Protein AF-A0A1X2Z933-F1 (afdb_monomer)

Foldseek 3Di:
DAADDDDDDPVCCVQCVVLCNNVCNNVHDHPVVVLVVLLVVLLVDAEAAEAAVSVVVLVVCCVSPVSSCVNYDPDHHHLNVVLVCCVPPPVVLNVPQDDADRSPDPVSRRVSRVSSVVSSVVVVVVVVVVVVVD

Nearest PDB structures (foldseek):
  6n6i-assembly2_B  TM=9.490E-01  e=4.439E-07  Homo sapiens
  6n6k-assembly1_A  TM=9.506E-01  e=1.051E-06  Homo sapiens
  6rcn-assembly1_A  TM=9.420E-01  e=1.113E-06  Homo sapiens
  9f7m-assembly2_B  TM=9.336E-01  e=1.484E-06  Blastococcus aggregatus
  7wik-assembly2_D  TM=8.664E-01  e=2.791E-06  Mycolicibacterium smegmatis MC2 155

Organism: Bifidobacterium adolescentis (NCBI:txid1680)

pLDDT: mean 91.91, std 7.05, range [47.41, 97.5]

Radius of gyration: 18.06 Å; Cα contacts (8 Å, |Δi|>4): 137; chains: 1; bounding box: 50×22×48 Å

Solvent-accessible surface area (backbone atoms only — not comparable to full-atom values): 7628 Å² total; per-residue (Å²): 100,56,44,51,85,77,86,72,55,72,68,57,42,67,57,29,49,84,64,44,50,58,61,48,15,64,74,27,40,54,58,73,58,50,49,50,54,50,21,63,58,40,54,76,40,91,42,66,52,66,30,60,60,32,69,56,57,52,50,52,41,49,74,74,46,47,68,40,53,68,41,36,49,94,56,67,50,45,42,44,59,51,50,52,48,27,54,74,76,37,48,68,68,42,71,69,49,77,84,71,80,82,65,83,43,70,71,55,57,50,50,38,32,50,53,47,44,50,52,54,48,51,55,54,53,51,53,57,53,58,68,69,79,112

InterPro domains:
  IPR012337 Ribonuclease H-like superfamily [SSF53098] (9-126)
  IPR036397 Ribonuclease H superfamily [G3DSA:3.30.420.10] (3-133)

Secondary structure (DSSP, 8-state):
-B-------HHHHHHHTTTTHHHHHHT-B-HHHHHHHHHHHHTTS---EEETTHHHHHHHHHHH-GGGTTTS-S-EEEHHHHHHHHHHH-HHHHHTSPPPP-S--HHHHHHHHHHHHHHHHHHHHHHHHHTT--

Sequence (134 aa):
MLRWDGTPDDFIKGMHGPNGLLDACRHGLEPKEAYRLAGEYAHRREALVAGSTVRFDRGMLDAHDPRILAGLGHRSLDVSALDEAARLWNPACRDARPERTTDHRCLHCLDDSIRLARHYRTLMEDACTASRND

Structure (mmCIF, N/CA/C/O backbone):
data_AF-A0A1X2Z933-F1
#
_entry.id   AF-A0A1X2Z933-F1
#
loop_
_atom_site.group_PDB
_atom_site.id
_atom_site.type_symbol
_ato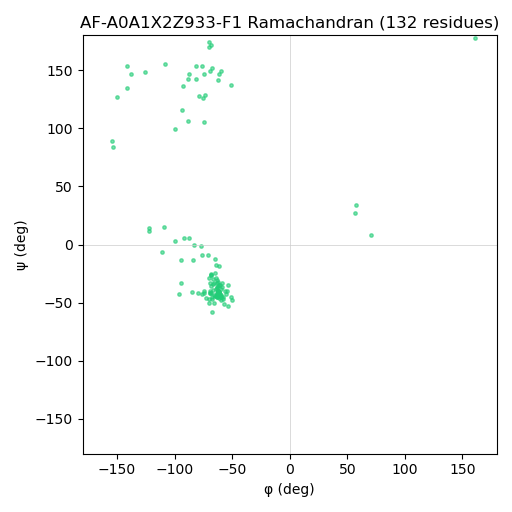m_site.label_atom_id
_atom_site.label_alt_id
_atom_site.label_comp_id
_atom_site.label_asym_id
_atom_site.label_entity_id
_atom_site.label_seq_id
_atom_site.pdbx_PDB_ins_code
_atom_site.Cartn_x
_atom_site.Cartn_y
_atom_site.Cartn_z
_atom_site.occupancy
_atom_site.B_iso_or_equiv
_atom_site.auth_seq_id
_atom_site.auth_comp_id
_atom_site.auth_asym_id
_atom_site.auth_atom_id
_atom_site.pdbx_PDB_model_num
ATOM 1 N N . MET A 1 1 ? 4.612 -9.382 -14.214 1.00 89.44 1 MET A N 1
ATOM 2 C CA . MET A 1 1 ? 5.813 -8.616 -13.821 1.00 89.44 1 MET A CA 1
ATOM 3 C C . MET A 1 1 ? 6.092 -7.589 -14.904 1.00 89.44 1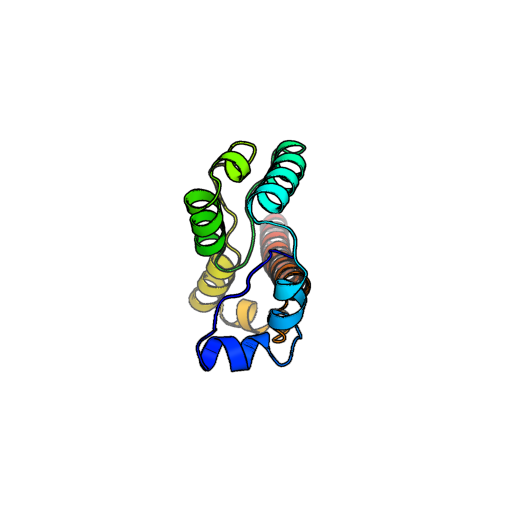 MET A C 1
ATOM 5 O O . MET A 1 1 ? 5.859 -7.927 -16.059 1.00 89.44 1 MET A O 1
ATOM 9 N N . LEU A 1 2 ? 6.531 -6.378 -14.557 1.00 93.06 2 LEU A N 1
ATOM 10 C CA . LEU A 1 2 ? 6.955 -5.365 -15.533 1.00 93.06 2 LEU A CA 1
ATOM 11 C C . LEU A 1 2 ? 8.391 -5.638 -15.981 1.00 93.06 2 LEU A C 1
ATOM 13 O O . LEU A 1 2 ? 9.208 -6.050 -15.159 1.00 93.06 2 LEU A O 1
ATOM 17 N N . ARG A 1 3 ? 8.694 -5.420 -17.263 1.00 95.50 3 ARG A N 1
ATOM 18 C CA . ARG A 1 3 ? 10.057 -5.547 -17.765 1.00 95.50 3 ARG A CA 1
ATOM 19 C C . ARG A 1 3 ? 10.891 -4.364 -17.303 1.00 95.50 3 ARG A C 1
ATOM 21 O O . ARG A 1 3 ? 10.492 -3.220 -17.507 1.00 95.50 3 ARG A O 1
ATOM 28 N N . TRP A 1 4 ? 12.046 -4.652 -16.719 1.00 94.44 4 TRP A N 1
ATOM 29 C CA . TRP A 1 4 ? 13.019 -3.645 -16.322 1.00 94.44 4 TRP A CA 1
ATOM 30 C C . TRP A 1 4 ? 14.430 -4.232 -16.382 1.00 94.44 4 TRP A C 1
ATOM 32 O O . TRP A 1 4 ? 14.688 -5.298 -15.822 1.00 94.44 4 TRP A O 1
ATOM 42 N N . ASP A 1 5 ? 15.319 -3.541 -17.088 1.00 91.19 5 ASP A N 1
ATOM 43 C CA . ASP A 1 5 ? 16.697 -3.938 -17.401 1.00 91.19 5 ASP A CA 1
ATOM 44 C C . ASP A 1 5 ? 17.739 -2.915 -16.911 1.00 91.19 5 ASP A C 1
ATOM 46 O O . ASP A 1 5 ? 18.916 -2.997 -17.261 1.00 91.19 5 ASP A O 1
ATOM 50 N N . GLY A 1 6 ? 17.313 -1.963 -16.078 1.00 92.31 6 GLY A N 1
ATOM 51 C CA . GLY A 1 6 ? 18.192 -0.969 -15.476 1.00 92.31 6 GLY A CA 1
ATOM 52 C C . GLY A 1 6 ? 19.142 -1.546 -14.421 1.00 92.31 6 GLY A C 1
ATOM 53 O O . GLY A 1 6 ? 19.011 -2.681 -13.957 1.00 92.31 6 GLY A O 1
ATOM 54 N N . THR A 1 7 ? 20.097 -0.718 -14.000 1.00 95.12 7 THR A N 1
ATOM 55 C CA . THR A 1 7 ? 21.022 -1.041 -12.906 1.00 95.12 7 THR A CA 1
ATOM 56 C C . THR A 1 7 ? 20.467 -0.486 -11.591 1.00 95.12 7 THR A C 1
ATOM 58 O O . THR A 1 7 ? 20.347 0.735 -11.474 1.00 95.12 7 THR A O 1
ATOM 61 N N . PRO A 1 8 ? 20.114 -1.332 -10.604 1.00 94.50 8 PRO A N 1
ATOM 62 C CA . PRO A 1 8 ? 19.625 -0.858 -9.312 1.00 94.50 8 PRO A CA 1
ATOM 63 C C . PRO A 1 8 ? 20.787 -0.350 -8.459 1.00 94.50 8 PRO A C 1
ATOM 65 O O . PRO A 1 8 ? 21.913 -0.834 -8.592 1.00 94.50 8 PRO A O 1
ATOM 68 N N . ASP A 1 9 ? 20.501 0.574 -7.546 1.00 97.19 9 ASP A N 1
ATOM 69 C CA . ASP A 1 9 ? 21.425 0.887 -6.457 1.00 97.19 9 ASP A CA 1
ATOM 70 C C . ASP A 1 9 ? 21.537 -0.280 -5.455 1.00 97.19 9 ASP A C 1
ATOM 72 O O . ASP A 1 9 ? 20.795 -1.270 -5.514 1.00 97.19 9 ASP A O 1
ATOM 76 N N . ASP A 1 10 ? 22.482 -0.171 -4.521 1.00 97.38 10 ASP A N 1
ATOM 77 C CA . ASP A 1 10 ? 22.760 -1.228 -3.546 1.00 97.38 10 ASP A CA 1
ATOM 78 C C . ASP A 1 10 ? 21.578 -1.507 -2.608 1.00 97.38 10 ASP A C 1
ATOM 80 O O . ASP A 1 10 ? 21.378 -2.652 -2.191 1.00 97.38 10 ASP A O 1
ATOM 84 N N . PHE A 1 11 ? 20.759 -0.496 -2.312 1.00 95.69 11 PHE A N 1
ATOM 85 C CA . PHE A 1 11 ? 19.594 -0.643 -1.444 1.00 95.69 11 PHE A CA 1
ATOM 86 C C . PHE A 1 11 ? 18.502 -1.477 -2.128 1.00 95.69 11 PHE A C 1
ATOM 88 O O . PHE A 1 11 ? 18.045 -2.485 -1.581 1.00 95.69 11 PHE A O 1
ATOM 95 N N . ILE A 1 12 ? 18.139 -1.122 -3.363 1.00 94.81 12 ILE A N 1
ATOM 96 C CA . ILE A 1 12 ? 17.179 -1.863 -4.190 1.00 94.81 12 ILE A CA 1
ATOM 97 C C . ILE A 1 12 ? 17.701 -3.277 -4.463 1.00 94.81 12 ILE A C 1
ATOM 99 O O . ILE A 1 12 ? 16.944 -4.248 -4.383 1.00 94.81 12 ILE A O 1
ATOM 103 N N . LYS A 1 13 ? 19.001 -3.423 -4.739 1.00 95.44 13 LYS A N 1
ATOM 104 C CA . LYS A 1 13 ? 19.635 -4.726 -4.966 1.00 95.44 13 LYS A CA 1
ATOM 105 C C . LYS A 1 13 ? 19.565 -5.629 -3.737 1.00 95.44 13 LYS A C 1
ATOM 107 O O . LYS A 1 13 ? 19.232 -6.806 -3.880 1.00 95.44 13 LYS A O 1
ATOM 112 N N . GLY A 1 14 ? 19.834 -5.092 -2.547 1.00 95.19 14 GLY A N 1
ATOM 113 C CA . GLY A 1 14 ? 19.719 -5.827 -1.287 1.00 95.19 14 GLY A CA 1
ATOM 114 C C . GLY A 1 14 ? 18.287 -6.280 -0.990 1.00 95.19 14 GLY A C 1
ATOM 115 O O . GLY A 1 14 ? 18.085 -7.391 -0.508 1.00 95.19 14 GLY A O 1
ATOM 116 N N . MET A 1 15 ? 17.291 -5.463 -1.338 1.00 93.62 15 MET A N 1
ATOM 117 C CA . MET A 1 15 ? 15.877 -5.759 -1.087 1.00 93.62 15 MET A CA 1
ATOM 118 C C . MET A 1 15 ? 15.265 -6.734 -2.102 1.00 93.62 15 MET A C 1
ATOM 120 O O . MET A 1 15 ? 14.486 -7.619 -1.744 1.00 93.62 15 MET A O 1
ATOM 124 N N . HIS A 1 16 ? 15.591 -6.571 -3.385 1.00 95.00 16 HIS A N 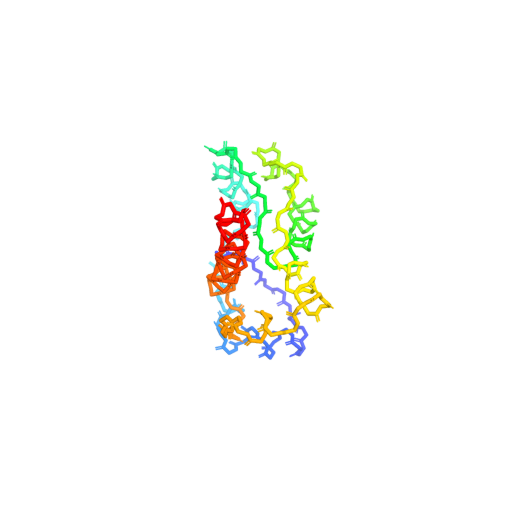1
ATOM 125 C CA . HIS A 1 16 ? 14.905 -7.250 -4.491 1.00 95.00 16 HIS A CA 1
ATOM 126 C C . HIS A 1 16 ? 15.747 -8.311 -5.209 1.00 95.00 16 HIS A C 1
ATOM 128 O O . HIS A 1 16 ? 15.243 -9.038 -6.069 1.00 95.00 16 HIS A O 1
ATOM 134 N N . GLY A 1 17 ? 17.029 -8.431 -4.860 1.00 93.88 17 GLY A N 1
ATOM 135 C CA . GLY A 1 17 ? 17.869 -9.553 -5.268 1.00 93.88 17 GLY A CA 1
ATOM 136 C C . GLY A 1 17 ? 17.431 -10.868 -4.610 1.00 93.88 17 GLY A C 1
ATOM 137 O O . GLY A 1 17 ? 17.072 -11.798 -5.332 1.00 93.88 17 GLY A O 1
ATOM 138 N N . PRO A 1 18 ? 17.395 -10.958 -3.263 1.00 94.56 18 PRO A N 1
ATOM 139 C CA . PRO A 1 18 ? 17.117 -12.213 -2.553 1.00 94.56 18 PRO A CA 1
ATOM 140 C C . PRO A 1 18 ? 15.727 -12.806 -2.818 1.00 94.56 18 PRO A C 1
ATOM 142 O O . PRO A 1 18 ? 15.570 -14.021 -2.834 1.00 94.56 18 PRO A O 1
ATOM 145 N N . ASN A 1 19 ? 14.717 -11.963 -3.055 1.00 92.81 19 ASN A N 1
ATOM 146 C CA . ASN A 1 19 ? 13.343 -12.402 -3.333 1.00 92.81 19 ASN A CA 1
ATOM 147 C C . ASN A 1 19 ? 13.079 -12.684 -4.828 1.00 92.81 19 ASN A C 1
ATOM 149 O O . ASN A 1 19 ? 11.929 -12.930 -5.208 1.00 92.81 19 ASN A O 1
ATOM 153 N N . GLY A 1 20 ? 14.112 -12.618 -5.678 1.00 93.69 20 GLY A N 1
ATOM 154 C CA . GLY A 1 20 ? 14.040 -12.906 -7.112 1.00 93.69 20 GLY A CA 1
ATOM 155 C C . GLY A 1 20 ? 13.277 -11.873 -7.946 1.00 93.69 20 GLY A C 1
ATOM 156 O O . GLY A 1 20 ? 13.035 -12.116 -9.128 1.00 93.69 20 GLY A O 1
ATOM 157 N N . LEU A 1 21 ? 12.882 -10.726 -7.376 1.00 94.81 21 LEU A N 1
ATOM 158 C CA . LEU A 1 21 ? 12.112 -9.721 -8.111 1.00 94.81 21 LEU A CA 1
ATOM 159 C C . LEU A 1 21 ? 12.917 -9.138 -9.278 1.00 94.81 21 LEU A C 1
ATOM 161 O O . LEU A 1 21 ? 12.390 -9.042 -10.384 1.00 94.81 21 LEU A O 1
ATOM 165 N N . LEU A 1 22 ? 14.194 -8.803 -9.059 1.00 94.88 22 LEU A N 1
ATOM 166 C CA . LEU A 1 22 ? 15.052 -8.249 -10.116 1.00 94.88 22 LEU A CA 1
ATOM 167 C C . LEU A 1 22 ? 15.233 -9.215 -11.292 1.00 94.88 22 LEU A C 1
ATOM 169 O O . LEU A 1 22 ? 15.308 -8.782 -12.439 1.00 94.88 22 LEU A O 1
ATOM 173 N N . ASP A 1 23 ? 15.284 -10.518 -11.016 1.00 94.31 23 ASP A N 1
ATOM 174 C CA . ASP A 1 23 ? 15.358 -11.543 -12.057 1.00 94.31 23 ASP A CA 1
ATOM 175 C C . ASP A 1 23 ? 14.043 -11.658 -12.832 1.00 94.31 23 ASP A C 1
ATOM 177 O O . ASP A 1 23 ? 14.033 -11.580 -14.061 1.00 94.31 23 ASP A O 1
ATOM 181 N N . ALA A 1 24 ? 12.914 -11.703 -12.121 1.00 94.44 24 ALA A N 1
ATOM 182 C CA . ALA A 1 24 ? 11.593 -11.730 -12.736 1.00 94.44 24 ALA A CA 1
ATOM 183 C C . ALA A 1 24 ? 11.327 -10.503 -13.629 1.00 94.44 24 ALA A C 1
ATOM 185 O O . ALA A 1 24 ? 10.637 -10.618 -14.644 1.00 94.44 24 ALA A O 1
ATOM 186 N N . CYS A 1 25 ? 11.868 -9.332 -13.277 1.00 95.62 25 CYS A N 1
ATOM 187 C CA . CYS A 1 25 ? 11.760 -8.120 -14.087 1.00 95.62 25 CYS A CA 1
ATOM 188 C C . CYS A 1 25 ? 12.519 -8.215 -15.419 1.00 95.62 25 CYS A C 1
ATOM 190 O O . CYS A 1 25 ? 12.063 -7.637 -16.400 1.00 95.62 25 CYS A O 1
ATOM 192 N N . ARG A 1 26 ? 13.613 -8.980 -15.530 1.00 94.19 26 ARG A N 1
ATOM 193 C CA . ARG A 1 26 ? 14.320 -9.143 -16.819 1.00 94.19 26 ARG A CA 1
ATOM 194 C C . ARG A 1 26 ? 13.467 -9.841 -17.878 1.00 94.19 26 ARG A C 1
ATOM 196 O O . ARG A 1 26 ? 13.611 -9.578 -19.069 1.00 94.19 26 ARG A O 1
ATOM 203 N N . HIS A 1 27 ? 12.547 -10.690 -17.431 1.00 94.06 27 HIS A N 1
ATOM 204 C CA . HIS A 1 27 ? 11.647 -11.478 -18.275 1.00 94.06 27 HIS A CA 1
ATOM 205 C C . HIS A 1 27 ? 10.188 -10.999 -18.195 1.00 94.06 27 HIS A C 1
ATOM 207 O O . HIS A 1 27 ? 9.267 -11.716 -18.586 1.00 94.06 27 HIS A O 1
ATOM 213 N N . GLY A 1 28 ? 9.965 -9.798 -17.652 1.00 94.81 28 GLY A N 1
ATOM 214 C CA . GLY A 1 28 ? 8.639 -9.214 -17.501 1.00 94.81 28 GLY A CA 1
ATOM 215 C C . GLY A 1 28 ? 7.988 -8.800 -18.824 1.00 94.81 28 GLY A C 1
ATOM 216 O O . GLY A 1 28 ? 8.595 -8.820 -19.894 1.00 94.81 28 GLY A O 1
ATOM 217 N N . LEU A 1 29 ? 6.728 -8.379 -18.728 1.00 96.75 29 LEU A N 1
ATOM 218 C CA . LEU A 1 29 ? 5.985 -7.776 -19.830 1.00 96.75 29 LEU A CA 1
ATOM 219 C C . LEU A 1 29 ? 6.456 -6.347 -20.077 1.00 96.75 29 LEU A C 1
ATOM 221 O O . LEU A 1 29 ? 6.733 -5.611 -19.132 1.00 96.75 29 LEU A O 1
ATOM 225 N N . GLU A 1 30 ? 6.439 -5.922 -21.336 1.00 96.25 30 GLU A N 1
ATOM 226 C CA . GLU A 1 30 ? 6.630 -4.514 -21.689 1.00 96.25 30 GLU A CA 1
ATOM 227 C C . GLU A 1 30 ? 5.684 -3.611 -20.885 1.00 96.25 30 GLU A C 1
ATOM 229 O O . GLU A 1 30 ? 4.493 -3.937 -20.791 1.00 96.25 30 GLU A O 1
ATOM 234 N N . PRO A 1 31 ? 6.148 -2.458 -20.365 1.00 92.81 31 PRO A N 1
ATOM 235 C CA . PRO A 1 31 ? 5.311 -1.568 -19.563 1.00 92.81 31 PRO A CA 1
ATOM 236 C C . PRO A 1 31 ? 3.980 -1.221 -20.231 1.00 92.81 31 PRO A C 1
ATOM 238 O O . PRO A 1 31 ? 2.925 -1.356 -19.619 1.00 92.81 31 PRO A O 1
ATOM 241 N N . LYS A 1 32 ? 4.010 -0.889 -21.527 1.00 93.25 32 LYS A N 1
ATOM 242 C CA . LYS A 1 32 ? 2.809 -0.574 -22.315 1.00 93.25 32 LYS A CA 1
ATOM 243 C C . LYS A 1 32 ? 1.763 -1.694 -22.277 1.00 93.25 32 LYS A C 1
ATOM 245 O O . LYS A 1 32 ? 0.573 -1.417 -22.162 1.00 93.25 32 LYS A O 1
ATOM 250 N N . GLU A 1 33 ? 2.199 -2.944 -22.394 1.00 95.44 33 GLU A N 1
ATOM 251 C CA . GLU A 1 33 ? 1.304 -4.101 -22.414 1.00 95.44 33 GLU A CA 1
ATOM 252 C C . GLU A 1 33 ? 0.782 -4.428 -21.013 1.00 95.44 33 GLU A C 1
ATOM 254 O O . GLU A 1 33 ? -0.411 -4.659 -20.822 1.00 95.44 33 GLU A O 1
ATOM 259 N N . ALA A 1 34 ? 1.654 -4.372 -20.008 1.00 94.50 34 ALA A N 1
ATOM 260 C CA . ALA A 1 34 ? 1.262 -4.566 -18.619 1.00 94.50 34 ALA A CA 1
ATOM 261 C C . ALA A 1 34 ? 0.230 -3.523 -18.153 1.00 94.50 34 ALA A C 1
ATOM 263 O O . ALA A 1 34 ? -0.753 -3.887 -17.508 1.00 94.50 34 ALA A O 1
ATOM 264 N N . TYR A 1 35 ? 0.413 -2.248 -18.507 1.00 93.25 35 TYR A N 1
ATOM 265 C CA . TYR A 1 35 ? -0.532 -1.179 -18.179 1.00 93.25 35 TYR A CA 1
ATOM 266 C C . TYR A 1 35 ? -1.870 -1.341 -18.898 1.00 93.25 35 TYR A C 1
ATOM 268 O O . TYR A 1 35 ? -2.917 -1.171 -18.273 1.00 93.25 35 TYR A O 1
ATOM 276 N N . ARG A 1 36 ? -1.859 -1.763 -20.170 1.00 93.38 36 ARG A N 1
ATOM 277 C CA . ARG A 1 36 ? -3.085 -2.104 -20.905 1.00 93.38 36 ARG A CA 1
ATOM 278 C C . ARG A 1 36 ? -3.882 -3.195 -20.183 1.00 93.38 36 ARG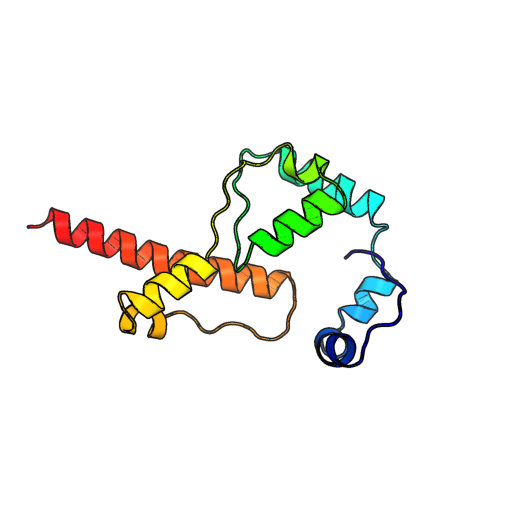 A C 1
ATOM 280 O O . ARG A 1 36 ? -5.066 -3.003 -19.917 1.00 93.38 36 ARG A O 1
ATOM 287 N N . LEU A 1 37 ? -3.231 -4.303 -19.820 1.00 93.69 37 LEU A N 1
ATOM 288 C CA . LEU A 1 37 ? -3.865 -5.413 -19.097 1.00 93.69 37 LEU A CA 1
ATOM 289 C C . LEU A 1 37 ? -4.388 -4.983 -17.718 1.00 93.69 37 LEU A C 1
ATOM 291 O O . LEU A 1 37 ? -5.485 -5.379 -17.320 1.00 93.69 37 LEU A O 1
ATOM 295 N N . ALA A 1 38 ? -3.629 -4.153 -16.996 1.00 91.56 38 ALA A N 1
ATOM 296 C CA . ALA A 1 38 ? -4.045 -3.612 -15.706 1.00 91.56 38 ALA A CA 1
ATOM 297 C C . ALA A 1 38 ? -5.298 -2.731 -15.834 1.00 91.56 38 ALA A C 1
ATOM 299 O O . ALA A 1 38 ? -6.243 -2.907 -15.066 1.00 91.56 38 ALA A O 1
ATOM 300 N N . GLY A 1 39 ? -5.341 -1.838 -16.828 1.00 92.00 39 GLY A N 1
ATOM 301 C CA . GLY A 1 39 ? -6.507 -0.999 -17.110 1.00 92.00 39 GLY A CA 1
ATOM 302 C C . GLY A 1 39 ? -7.738 -1.817 -17.510 1.00 92.00 39 GLY A C 1
ATOM 303 O O . GLY A 1 39 ? -8.820 -1.615 -16.966 1.00 92.00 39 GLY A O 1
ATOM 304 N N . GLU A 1 40 ? -7.578 -2.809 -18.391 1.00 92.12 40 GLU A N 1
ATOM 305 C CA . GLU A 1 40 ? -8.669 -3.715 -18.785 1.00 92.12 40 GLU A CA 1
ATOM 306 C C . GLU A 1 40 ? -9.245 -4.506 -17.611 1.00 92.12 40 GLU A C 1
ATOM 308 O O . GLU A 1 40 ? -10.445 -4.782 -17.580 1.00 92.12 40 GLU A O 1
ATOM 313 N N . TYR A 1 41 ? -8.404 -4.884 -16.648 1.00 90.56 41 TYR A N 1
ATOM 314 C CA . TYR A 1 41 ? -8.856 -5.530 -15.424 1.00 90.56 41 TYR A CA 1
ATOM 315 C C . TYR A 1 41 ? -9.569 -4.544 -14.490 1.00 90.56 41 TYR A C 1
ATOM 317 O O . TYR A 1 41 ? -10.651 -4.856 -13.987 1.00 90.56 41 TYR A O 1
ATOM 325 N N . ALA A 1 42 ? -8.991 -3.357 -14.285 1.00 89.31 42 ALA A N 1
ATOM 326 C CA . ALA A 1 42 ? -9.522 -2.322 -13.403 1.00 89.31 42 ALA A CA 1
ATOM 327 C C . ALA A 1 42 ? -10.911 -1.838 -13.849 1.00 89.31 42 ALA A C 1
ATOM 329 O O . ALA A 1 42 ? -11.827 -1.763 -13.037 1.00 89.31 42 ALA A O 1
ATOM 330 N N . HIS A 1 43 ? -11.104 -1.599 -15.147 1.00 87.69 43 HIS A N 1
ATOM 331 C CA . HIS A 1 43 ? -12.336 -1.015 -15.694 1.00 87.69 43 HIS A CA 1
ATOM 332 C C . HIS A 1 43 ? -13.553 -1.943 -15.669 1.00 87.69 43 HIS A C 1
ATOM 334 O O . HIS A 1 43 ? -14.669 -1.511 -15.945 1.00 87.69 43 HIS A O 1
ATOM 340 N N . ARG A 1 44 ? -13.373 -3.224 -15.333 1.00 84.50 44 ARG A N 1
ATOM 341 C CA . ARG A 1 44 ? -14.487 -4.174 -15.190 1.00 84.50 44 ARG A CA 1
ATOM 342 C C . ARG A 1 44 ? -15.268 -3.985 -13.893 1.00 84.50 44 ARG A C 1
ATOM 344 O O . ARG A 1 44 ? -16.272 -4.668 -13.702 1.00 84.50 44 ARG A O 1
ATOM 351 N N . ARG A 1 45 ? -14.783 -3.152 -12.968 1.00 76.38 45 ARG A N 1
ATOM 352 C CA . ARG A 1 45 ? -15.356 -3.004 -11.630 1.00 76.38 45 ARG A CA 1
ATOM 353 C C . ARG A 1 45 ? -15.321 -1.551 -11.197 1.00 76.38 45 ARG A C 1
ATOM 355 O O . ARG A 1 45 ? -14.284 -0.907 -11.271 1.00 76.38 45 ARG A O 1
ATOM 362 N N . GLU A 1 46 ? -16.426 -1.078 -10.642 1.00 80.44 46 GLU A N 1
ATOM 363 C CA . GLU A 1 46 ? -16.403 0.146 -9.853 1.00 80.44 46 GLU A CA 1
ATOM 364 C C . GLU A 1 46 ? -15.742 -0.175 -8.504 1.00 80.44 46 GLU A C 1
ATOM 366 O O . GLU A 1 46 ? -16.304 -0.890 -7.672 1.00 80.44 46 GLU A O 1
ATOM 371 N N . ALA A 1 47 ? -14.496 0.263 -8.320 1.00 87.06 47 ALA A N 1
ATOM 372 C CA . ALA A 1 47 ? -13.691 -0.075 -7.150 1.00 87.06 47 ALA A CA 1
ATOM 373 C C . ALA A 1 47 ? -12.848 1.110 -6.660 1.00 87.06 47 ALA A C 1
ATOM 375 O O . ALA A 1 47 ? -12.481 2.009 -7.420 1.00 87.06 47 ALA A O 1
ATOM 376 N N . LEU A 1 48 ? -12.525 1.094 -5.366 1.00 90.69 48 LEU A N 1
ATOM 377 C CA . LEU A 1 48 ? -11.564 2.008 -4.751 1.00 90.69 48 LEU A CA 1
ATOM 378 C C . LEU A 1 48 ? -10.152 1.435 -4.862 1.00 90.69 48 LEU A C 1
ATOM 380 O O . LEU A 1 48 ? -9.957 0.224 -4.749 1.00 90.69 48 LEU A O 1
ATOM 384 N N . VAL A 1 49 ? -9.159 2.313 -5.003 1.00 93.12 49 VAL A N 1
ATOM 385 C CA . VAL A 1 49 ? -7.756 1.918 -4.835 1.00 93.12 49 VAL A CA 1
ATOM 386 C C . VAL A 1 49 ? -7.492 1.760 -3.337 1.00 93.12 49 VAL A C 1
ATOM 388 O O . VAL A 1 49 ? -7.779 2.672 -2.560 1.00 93.12 49 VAL A O 1
ATOM 391 N N . ALA A 1 50 ? -6.985 0.605 -2.913 1.00 94.75 50 ALA A N 1
ATOM 392 C CA . ALA A 1 50 ? -6.775 0.295 -1.502 1.00 94.75 50 ALA A CA 1
ATOM 393 C C . ALA A 1 50 ? -5.433 -0.404 -1.272 1.00 94.75 50 ALA A C 1
ATOM 395 O O . ALA A 1 50 ? -4.983 -1.176 -2.117 1.00 94.75 50 ALA A O 1
ATOM 396 N N . GLY A 1 51 ? -4.816 -0.144 -0.121 1.00 95.06 51 GLY A N 1
ATOM 397 C CA . GLY A 1 51 ? -3.526 -0.720 0.264 1.00 95.06 51 GLY A CA 1
ATOM 398 C C . GLY A 1 51 ? -2.841 0.082 1.368 1.00 95.06 51 GLY A C 1
ATOM 399 O O . GLY A 1 51 ? 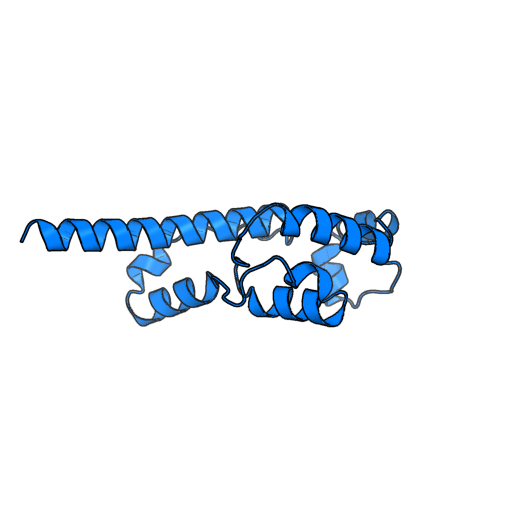-3.357 1.109 1.814 1.00 95.06 51 GLY A O 1
ATOM 400 N N . SER A 1 52 ? -1.678 -0.376 1.829 1.00 94.00 52 SER A N 1
ATOM 401 C CA . SER A 1 52 ? -0.814 0.420 2.709 1.00 94.00 52 SER A CA 1
ATOM 402 C C . SER A 1 52 ? -0.030 1.459 1.910 1.00 94.00 52 SER A C 1
ATOM 404 O O . SER A 1 52 ? 0.651 1.103 0.956 1.00 94.00 52 SER A O 1
ATOM 406 N N . THR A 1 53 ? -0.091 2.731 2.317 1.00 94.25 53 THR A N 1
ATOM 407 C CA . THR A 1 53 ? 0.629 3.838 1.652 1.00 94.25 53 THR A CA 1
ATOM 408 C C . THR A 1 53 ? 0.246 3.964 0.169 1.00 94.25 53 THR A C 1
ATOM 410 O O . THR A 1 53 ? 1.031 4.362 -0.692 1.00 94.25 53 THR A O 1
ATOM 413 N N . VAL A 1 54 ? -1.021 3.665 -0.128 1.00 95.31 54 VAL A N 1
ATOM 414 C CA . VAL A 1 54 ? -1.568 3.534 -1.487 1.00 95.31 54 VAL A CA 1
ATOM 415 C C . VAL A 1 54 ? -1.476 4.821 -2.314 1.00 95.31 54 VAL A C 1
ATOM 417 O O . VAL A 1 54 ? -1.532 4.789 -3.543 1.00 95.31 54 VAL A O 1
ATOM 420 N N . ARG A 1 55 ? -1.298 5.979 -1.659 1.00 94.38 55 ARG A N 1
ATOM 421 C CA . ARG A 1 55 ? -1.031 7.255 -2.338 1.00 94.38 55 ARG A CA 1
ATOM 422 C C . ARG A 1 55 ? 0.173 7.155 -3.278 1.00 94.38 55 ARG A C 1
ATOM 424 O O . ARG A 1 55 ? 0.129 7.741 -4.357 1.00 94.38 55 ARG A O 1
ATOM 431 N N . PHE A 1 56 ? 1.224 6.445 -2.868 1.00 94.12 56 PHE A N 1
ATOM 432 C CA . PHE A 1 56 ? 2.425 6.280 -3.682 1.00 94.12 56 PHE A CA 1
ATOM 433 C C . PHE A 1 56 ? 2.122 5.473 -4.947 1.00 94.12 56 PHE A C 1
ATOM 435 O O . PHE A 1 56 ? 2.384 5.948 -6.051 1.00 94.12 56 PHE A O 1
ATOM 442 N N . ASP A 1 57 ? 1.466 4.320 -4.797 1.00 93.50 57 ASP A N 1
ATOM 443 C CA . ASP A 1 57 ? 1.079 3.464 -5.922 1.00 93.50 57 ASP A CA 1
ATOM 444 C C . ASP A 1 57 ? 0.154 4.194 -6.898 1.00 93.50 57 ASP A C 1
ATOM 446 O O . ASP A 1 57 ? 0.353 4.145 -8.110 1.00 93.50 57 ASP A O 1
ATOM 450 N N . ARG A 1 58 ? -0.833 4.938 -6.381 1.00 93.81 58 ARG A N 1
ATOM 451 C CA . ARG A 1 58 ? -1.732 5.738 -7.219 1.00 93.81 58 ARG A CA 1
ATOM 452 C C . ARG A 1 58 ? -0.966 6.798 -8.010 1.00 93.81 58 ARG A C 1
ATOM 454 O O . ARG A 1 58 ? -1.228 6.951 -9.196 1.00 93.81 58 ARG A O 1
ATOM 461 N N . GLY A 1 59 ? -0.029 7.505 -7.376 1.00 95.19 59 GLY A N 1
ATOM 462 C CA . GLY A 1 59 ? 0.810 8.498 -8.051 1.00 95.19 59 GLY A CA 1
ATOM 463 C C . GLY A 1 59 ? 1.692 7.882 -9.138 1.00 95.19 59 GLY A C 1
ATOM 464 O O . GLY A 1 59 ? 1.800 8.441 -10.224 1.00 95.19 59 GLY A O 1
ATOM 465 N N . MET A 1 60 ? 2.260 6.700 -8.880 1.00 93.38 60 MET A N 1
ATOM 466 C CA . MET A 1 60 ? 3.029 5.946 -9.875 1.00 93.38 60 MET A CA 1
ATOM 467 C C . MET A 1 60 ? 2.168 5.553 -11.080 1.00 93.38 60 MET A C 1
ATOM 469 O O . MET A 1 60 ? 2.580 5.746 -12.221 1.00 93.38 60 MET A O 1
ATOM 473 N N . LEU A 1 61 ? 0.960 5.031 -10.848 1.00 92.88 61 LEU A N 1
ATOM 474 C CA . LEU A 1 61 ? 0.042 4.680 -11.933 1.00 92.88 61 LEU A CA 1
ATOM 475 C C . LEU A 1 61 ? -0.381 5.912 -12.739 1.00 92.88 61 LEU A C 1
ATOM 477 O O . LEU A 1 61 ? -0.379 5.849 -13.962 1.00 92.88 61 LEU A O 1
ATOM 481 N N . ASP A 1 62 ? -0.684 7.028 -12.078 1.00 93.88 62 ASP A N 1
ATOM 482 C CA . ASP A 1 62 ? -1.072 8.281 -12.737 1.00 93.88 62 ASP A CA 1
ATOM 483 C C . ASP A 1 62 ? 0.055 8.854 -13.611 1.00 93.88 62 ASP A C 1
ATOM 485 O O . ASP A 1 62 ? -0.176 9.264 -14.747 1.00 93.88 62 ASP A O 1
ATOM 489 N N . ALA A 1 63 ? 1.295 8.815 -13.114 1.00 94.94 63 ALA A N 1
ATOM 490 C CA . ALA A 1 63 ? 2.464 9.306 -13.838 1.00 94.94 63 ALA A CA 1
ATOM 491 C C . ALA A 1 63 ? 2.829 8.445 -15.060 1.00 94.94 63 ALA A C 1
ATOM 493 O O . ALA A 1 63 ? 3.340 8.973 -16.049 1.00 94.94 63 ALA A O 1
ATOM 494 N N . HIS A 1 64 ? 2.600 7.129 -14.997 1.00 93.12 64 HIS A N 1
ATOM 495 C CA . HIS A 1 64 ? 2.994 6.201 -16.061 1.00 93.12 64 HIS A CA 1
ATOM 496 C C . HIS A 1 64 ? 1.873 5.880 -17.055 1.00 93.12 64 HIS A C 1
ATOM 498 O O . HIS A 1 64 ? 2.128 5.827 -18.259 1.00 93.12 64 HIS A O 1
ATOM 504 N N . ASP A 1 65 ? 0.647 5.651 -16.581 1.00 92.81 65 ASP A N 1
ATOM 505 C CA . ASP A 1 65 ? -0.526 5.434 -17.427 1.00 92.81 65 ASP A CA 1
ATOM 506 C C . ASP A 1 65 ? -1.827 5.822 -16.690 1.00 92.81 65 ASP A C 1
ATOM 508 O O . ASP A 1 65 ? -2.488 4.972 -16.075 1.00 92.81 65 ASP A O 1
ATOM 512 N N . PRO A 1 66 ? -2.259 7.095 -16.785 1.00 92.69 66 PRO A N 1
ATOM 513 C CA . PRO A 1 66 ? -3.428 7.588 -16.055 1.00 92.69 66 PRO A CA 1
ATOM 514 C C . PRO A 1 66 ? -4.730 6.900 -16.481 1.00 92.69 66 PRO A C 1
ATOM 516 O O . PRO A 1 66 ? -5.720 6.917 -15.746 1.00 92.69 66 PRO A O 1
ATOM 519 N N . ARG A 1 67 ? -4.750 6.232 -17.645 1.00 91.44 67 ARG A N 1
ATOM 520 C CA . ARG A 1 67 ? -5.931 5.501 -18.117 1.00 91.44 67 ARG A CA 1
ATOM 521 C C . ARG A 1 67 ? -6.276 4.331 -17.210 1.00 91.44 67 ARG A C 1
ATOM 523 O O . ARG A 1 67 ? -7.440 3.974 -17.188 1.00 91.44 67 ARG A O 1
ATOM 530 N N . ILE A 1 68 ? -5.328 3.767 -16.455 1.00 92.06 68 ILE A N 1
ATOM 531 C CA . ILE A 1 68 ? -5.604 2.689 -15.486 1.00 92.06 68 ILE A CA 1
ATOM 532 C C . ILE A 1 68 ? -6.557 3.175 -14.384 1.00 92.06 68 ILE A C 1
ATOM 534 O O . ILE A 1 68 ? -7.402 2.422 -13.903 1.00 92.06 68 ILE A O 1
ATOM 538 N N . LEU A 1 69 ? -6.420 4.440 -13.978 1.00 92.38 69 LEU A N 1
ATOM 539 C CA . LEU A 1 69 ? -7.208 5.032 -12.899 1.00 92.38 69 LEU A CA 1
ATOM 540 C C . LEU A 1 69 ? -8.567 5.558 -13.374 1.00 92.38 69 LEU A C 1
ATOM 542 O O . LEU A 1 69 ? -9.416 5.844 -12.534 1.00 92.38 69 LEU A O 1
ATOM 546 N N . ALA A 1 70 ? -8.788 5.677 -14.688 1.00 89.56 70 ALA A N 1
ATOM 547 C CA . ALA A 1 70 ? -9.991 6.286 -15.254 1.00 89.56 70 ALA A CA 1
ATOM 548 C C . ALA A 1 70 ? -11.279 5.52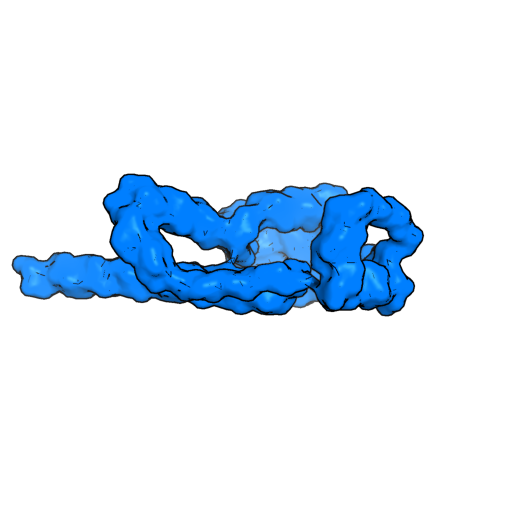0 -14.904 1.00 89.56 70 ALA A C 1
ATOM 550 O O . ALA A 1 70 ? -12.324 6.140 -14.728 1.00 89.56 70 ALA A O 1
ATOM 551 N N . GLY A 1 71 ? -11.210 4.191 -14.775 1.00 83.94 71 GLY A N 1
ATOM 552 C CA . GLY A 1 71 ? -12.341 3.370 -14.324 1.00 83.94 71 GLY A CA 1
ATOM 553 C C . GLY A 1 71 ? -12.393 3.113 -12.816 1.00 83.94 71 GLY A C 1
ATOM 554 O O . GLY A 1 71 ? -13.228 2.328 -12.377 1.00 83.94 71 GLY A O 1
ATOM 555 N N . LEU A 1 72 ? -11.513 3.728 -12.019 1.00 90.88 72 LEU A N 1
ATOM 556 C CA . LEU A 1 72 ? -11.467 3.560 -10.565 1.00 90.88 72 LEU A CA 1
ATOM 557 C C . LEU A 1 72 ? -11.959 4.820 -9.846 1.00 90.88 72 LEU A C 1
ATOM 559 O O . LEU A 1 72 ? -11.877 5.938 -10.353 1.00 90.88 72 LEU A O 1
ATOM 563 N N . GLY A 1 73 ? -12.437 4.653 -8.614 1.00 89.25 73 GLY A N 1
ATOM 564 C CA . GLY A 1 73 ? -12.874 5.773 -7.787 1.00 89.25 73 GLY A CA 1
ATOM 565 C C . GLY A 1 73 ? -11.753 6.788 -7.513 1.00 89.25 73 GLY A C 1
ATOM 566 O O . GLY A 1 73 ? -10.570 6.449 -7.400 1.00 89.25 73 GLY A O 1
ATOM 567 N N . HIS A 1 74 ? -12.134 8.060 -7.350 1.00 90.06 74 HIS A N 1
ATOM 568 C CA . HIS A 1 74 ? -11.202 9.133 -6.976 1.00 90.06 74 HIS A CA 1
ATOM 569 C C . HIS A 1 74 ? -10.681 8.993 -5.536 1.00 90.06 74 HIS A C 1
ATOM 571 O O . HIS A 1 74 ? -9.589 9.461 -5.219 1.00 90.06 74 HIS A O 1
ATOM 577 N N . ARG A 1 75 ? -11.456 8.345 -4.655 1.00 93.56 75 ARG A N 1
ATOM 578 C CA . ARG A 1 75 ? -11.056 8.065 -3.270 1.00 93.56 75 ARG A CA 1
ATOM 579 C C . ARG A 1 75 ? -10.160 6.836 -3.204 1.00 93.56 75 ARG A C 1
ATOM 581 O O . ARG A 1 75 ? -10.262 5.929 -4.026 1.00 93.56 75 ARG A O 1
ATOM 588 N N . SER A 1 76 ? -9.320 6.808 -2.177 1.00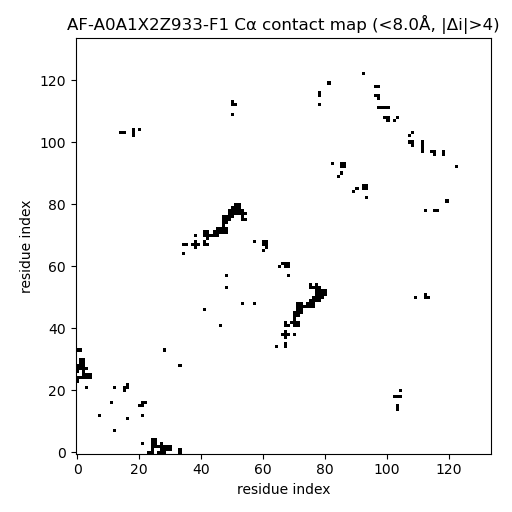 94.69 76 SER A N 1
ATOM 589 C CA . SER A 1 76 ? -8.500 5.648 -1.840 1.00 94.69 76 SER A CA 1
ATOM 590 C C . SER A 1 76 ? -8.741 5.245 -0.390 1.00 94.69 76 SER A C 1
ATOM 592 O O . SER A 1 76 ? -9.017 6.104 0.448 1.00 94.69 76 SER A O 1
ATOM 594 N N . LEU A 1 77 ? -8.635 3.951 -0.100 1.00 94.69 77 LEU A N 1
ATOM 595 C CA . LEU A 1 77 ? -8.609 3.436 1.266 1.00 94.69 77 LEU A CA 1
ATOM 596 C C . LEU A 1 77 ? -7.155 3.155 1.653 1.00 94.69 77 LEU A C 1
ATOM 598 O O . LEU A 1 77 ? -6.595 2.125 1.277 1.00 94.69 77 LEU A O 1
ATOM 602 N N . ASP A 1 78 ? -6.546 4.087 2.385 1.00 96.69 78 ASP A N 1
ATOM 603 C CA . ASP A 1 78 ? -5.179 3.923 2.875 1.00 96.69 78 ASP A CA 1
ATOM 604 C C . ASP A 1 78 ? -5.175 3.220 4.235 1.00 96.69 78 ASP A C 1
ATOM 606 O O . ASP A 1 78 ? -5.506 3.801 5.269 1.00 96.69 78 ASP A O 1
ATOM 610 N N . VAL A 1 79 ? -4.779 1.950 4.234 1.00 96.50 79 VAL A N 1
ATOM 611 C CA . VAL A 1 79 ? -4.732 1.124 5.447 1.00 96.50 79 VAL A CA 1
ATOM 612 C C . VAL A 1 79 ? -3.634 1.607 6.402 1.00 96.50 79 VAL A C 1
ATOM 614 O O . VAL A 1 79 ? -3.757 1.443 7.612 1.00 96.50 79 VAL A O 1
ATOM 617 N N . SER A 1 80 ? -2.580 2.256 5.892 1.00 95.88 80 SER A N 1
ATOM 618 C CA . SER A 1 80 ? -1.525 2.815 6.748 1.00 95.88 80 SER A CA 1
ATOM 619 C C . SER A 1 80 ? -2.008 4.025 7.551 1.00 95.88 80 SER A C 1
ATOM 621 O O . SER A 1 80 ? -1.565 4.220 8.679 1.00 95.88 80 SER A O 1
ATOM 623 N N . ALA A 1 81 ? -2.984 4.778 7.032 1.00 96.81 81 ALA A N 1
ATOM 624 C CA . ALA A 1 81 ? -3.635 5.839 7.795 1.00 96.81 81 ALA A CA 1
ATOM 625 C C . ALA A 1 81 ? -4.462 5.276 8.965 1.00 96.81 81 ALA A C 1
ATOM 627 O O . ALA A 1 81 ? -4.503 5.889 10.028 1.00 96.81 81 ALA A O 1
ATOM 628 N N . LEU A 1 82 ? -5.076 4.096 8.796 1.00 95.62 82 LEU A N 1
ATOM 629 C CA . LEU A 1 82 ? -5.765 3.396 9.887 1.00 95.62 82 LEU A CA 1
ATOM 630 C C . LEU A 1 82 ? -4.778 2.883 10.944 1.00 95.62 82 LEU A C 1
ATOM 632 O O . LEU A 1 82 ? -5.049 3.036 12.133 1.00 95.62 82 LEU A O 1
ATOM 636 N N . ASP A 1 83 ? -3.631 2.329 10.531 1.00 95.94 83 ASP A N 1
ATOM 637 C CA . ASP A 1 83 ? -2.580 1.896 11.470 1.00 95.94 83 ASP A CA 1
ATOM 638 C C . ASP A 1 83 ? -2.031 3.068 12.288 1.00 95.94 83 ASP A C 1
ATOM 640 O O . ASP A 1 83 ? -1.875 2.963 13.505 1.00 95.94 83 ASP A O 1
ATOM 644 N N . GLU A 1 84 ? -1.812 4.213 11.643 1.00 97.31 84 GLU A N 1
ATOM 645 C CA . GLU A 1 84 ? -1.327 5.416 12.315 1.00 97.31 84 GLU A CA 1
ATOM 646 C C . GLU A 1 84 ? -2.382 6.026 13.250 1.00 97.31 84 GLU A C 1
ATOM 648 O O . GLU A 1 84 ? -2.068 6.411 14.377 1.00 97.31 84 GLU A O 1
ATOM 653 N N . ALA A 1 85 ? -3.652 6.048 12.837 1.00 96.69 85 ALA A N 1
ATOM 654 C CA . ALA A 1 85 ? -4.753 6.452 13.705 1.00 96.69 85 ALA A CA 1
ATOM 655 C C . ALA A 1 85 ? -4.866 5.533 14.931 1.00 96.69 85 ALA A C 1
ATOM 657 O O . ALA A 1 85 ? -4.967 6.018 16.056 1.00 96.69 85 ALA A O 1
ATOM 658 N N . ALA A 1 86 ? -4.764 4.213 14.745 1.00 96.06 86 ALA A N 1
ATOM 659 C CA . ALA A 1 86 ? -4.749 3.258 15.847 1.00 96.06 86 ALA A CA 1
ATOM 660 C C . ALA A 1 86 ? -3.550 3.490 16.777 1.00 96.06 86 ALA A C 1
ATOM 662 O O . ALA A 1 86 ? -3.716 3.486 17.992 1.00 96.06 86 ALA A O 1
ATOM 663 N N . ARG A 1 87 ? -2.361 3.786 16.237 1.00 96.25 87 ARG A N 1
ATOM 664 C CA . ARG A 1 87 ? -1.175 4.133 17.038 1.00 96.25 87 ARG A CA 1
ATOM 665 C C . ARG A 1 87 ? -1.424 5.315 17.974 1.00 96.25 87 ARG A C 1
ATOM 667 O O . ARG A 1 87 ? -0.913 5.317 19.089 1.00 96.25 87 ARG A O 1
ATOM 674 N N . LEU A 1 88 ? -2.150 6.326 17.501 1.00 97.50 88 LEU A N 1
ATOM 675 C CA . LEU A 1 88 ? -2.399 7.566 18.237 1.00 97.50 88 LEU A CA 1
ATOM 676 C C . LEU A 1 88 ? -3.586 7.458 19.194 1.00 97.50 88 LEU A C 1
ATOM 678 O O . LEU A 1 88 ? -3.530 7.991 20.298 1.00 97.50 88 LEU A O 1
ATOM 682 N N . TRP A 1 89 ? -4.668 6.810 18.765 1.00 96.12 89 TRP A N 1
ATOM 683 C CA . TRP A 1 89 ? -5.938 6.814 19.492 1.00 96.12 89 TRP A CA 1
ATOM 684 C C . TRP A 1 89 ? -6.095 5.610 20.413 1.00 96.12 89 TRP A C 1
ATOM 686 O O . TRP A 1 89 ? -6.714 5.729 21.466 1.00 96.12 89 TRP A O 1
ATOM 696 N N . ASN A 1 90 ? -5.552 4.451 20.031 1.00 94.25 90 ASN A N 1
ATOM 697 C CA . ASN A 1 90 ? -5.639 3.232 20.826 1.00 94.25 90 ASN A CA 1
ATOM 698 C C . ASN A 1 90 ? -4.459 2.281 20.531 1.00 94.25 90 ASN A C 1
ATOM 700 O O . ASN A 1 90 ? -4.597 1.345 19.731 1.00 94.25 90 ASN A O 1
ATOM 704 N N . PRO A 1 91 ? -3.300 2.490 21.188 1.00 95.88 91 PRO A N 1
ATOM 705 C CA . PRO A 1 91 ? -2.106 1.673 20.980 1.00 95.88 91 PRO A CA 1
ATOM 706 C C . PRO A 1 91 ? -2.347 0.168 21.145 1.00 95.88 91 PRO A C 1
ATOM 708 O O . PRO A 1 91 ? -1.807 -0.615 20.372 1.00 95.88 91 PRO A O 1
ATOM 711 N N . ALA A 1 92 ? -3.226 -0.244 22.066 1.00 95.12 92 ALA A N 1
ATOM 712 C CA . ALA A 1 92 ? -3.542 -1.656 22.282 1.00 95.12 92 ALA A CA 1
ATOM 713 C C . ALA A 1 92 ? -4.181 -2.309 21.042 1.00 95.12 92 ALA A C 1
ATOM 715 O O . ALA A 1 92 ? -3.812 -3.421 20.663 1.00 95.12 92 ALA A O 1
ATOM 716 N N . CYS A 1 93 ? -5.085 -1.604 20.352 1.00 93.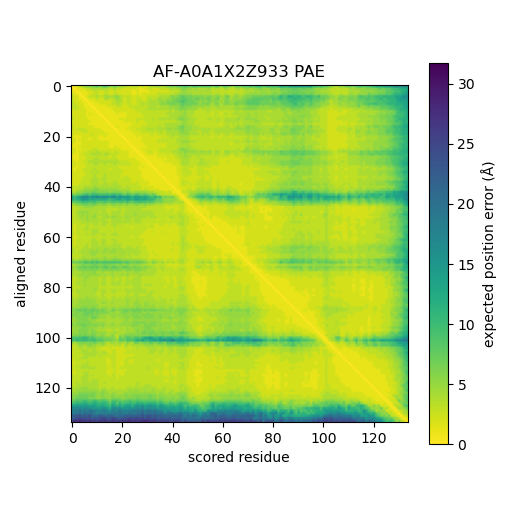75 93 CYS A N 1
ATOM 717 C CA . CYS A 1 93 ? -5.654 -2.077 19.086 1.00 93.75 93 CYS A CA 1
ATOM 718 C C . CYS A 1 93 ? -4.594 -2.224 17.992 1.00 93.75 93 CYS A C 1
ATOM 720 O O . CYS A 1 93 ? -4.669 -3.142 17.174 1.00 93.75 93 CYS A O 1
ATOM 722 N N . ARG A 1 94 ? -3.615 -1.315 17.957 1.00 95.12 94 ARG A N 1
ATOM 723 C CA . ARG A 1 94 ? -2.503 -1.401 17.013 1.00 95.12 94 ARG A CA 1
ATOM 724 C C . ARG A 1 94 ? -1.572 -2.563 17.340 1.00 95.12 94 ARG A C 1
ATOM 726 O O . ARG A 1 94 ? -1.120 -3.239 16.420 1.00 95.12 94 ARG A O 1
ATOM 733 N N . ASP A 1 95 ? -1.260 -2.790 18.606 1.00 95.56 95 ASP A N 1
ATOM 734 C CA . ASP A 1 95 ? -0.339 -3.851 19.019 1.00 95.56 95 ASP A CA 1
ATOM 735 C C . ASP A 1 95 ? -0.929 -5.249 18.790 1.00 95.56 95 ASP A C 1
ATOM 737 O O . ASP A 1 95 ? -0.189 -6.186 18.515 1.00 95.56 95 ASP A O 1
ATOM 741 N N . ALA A 1 96 ? -2.259 -5.367 18.778 1.00 95.38 96 ALA A N 1
ATOM 742 C CA . ALA A 1 96 ? -2.976 -6.590 18.418 1.00 95.38 96 ALA A CA 1
ATOM 743 C C . ALA A 1 96 ? -3.035 -6.883 16.901 1.00 95.38 96 ALA A C 1
ATOM 745 O O . ALA A 1 96 ? -3.638 -7.879 16.498 1.00 95.38 96 ALA A O 1
ATOM 746 N N . ARG A 1 97 ? -2.476 -6.019 16.040 1.00 94.81 97 ARG A N 1
ATOM 747 C CA . ARG A 1 97 ? -2.547 -6.195 14.580 1.00 94.81 97 ARG A CA 1
ATOM 748 C C . ARG A 1 97 ? -1.742 -7.421 14.117 1.00 94.81 97 ARG A C 1
ATOM 750 O O . ARG A 1 97 ? -0.736 -7.760 14.740 1.00 94.81 97 ARG A O 1
ATOM 757 N N . PRO A 1 98 ? -2.120 -8.056 12.993 1.00 94.69 98 PRO A N 1
ATOM 758 C CA . PRO A 1 98 ? -1.371 -9.185 12.452 1.00 94.69 98 PRO A CA 1
ATOM 759 C C . PRO A 1 98 ? 0.067 -8.800 12.082 1.00 94.69 98 PRO A C 1
ATOM 761 O O . PRO A 1 98 ? 0.329 -7.693 11.603 1.00 94.69 98 PRO A O 1
ATOM 764 N N . GLU A 1 99 ? 0.989 -9.749 12.243 1.00 92.31 99 GLU A N 1
ATOM 765 C CA . GLU A 1 99 ? 2.356 -9.604 11.747 1.00 92.31 99 GLU A CA 1
ATOM 766 C C . GLU A 1 99 ? 2.379 -9.467 10.222 1.00 92.31 99 GLU A C 1
ATOM 768 O O . GLU A 1 99 ? 1.621 -10.132 9.504 1.00 92.31 99 GLU A O 1
ATOM 773 N N . ARG A 1 100 ? 3.282 -8.605 9.747 1.00 88.94 100 ARG A N 1
ATOM 774 C CA . ARG A 1 100 ? 3.535 -8.389 8.324 1.00 88.94 100 ARG A CA 1
ATOM 775 C C . ARG A 1 100 ? 4.592 -9.359 7.826 1.00 88.94 100 ARG A C 1
ATOM 777 O O . ARG A 1 100 ? 5.595 -9.593 8.498 1.00 88.94 100 ARG A O 1
ATOM 784 N N . THR A 1 101 ? 4.408 -9.835 6.608 1.00 86.88 101 THR A N 1
ATOM 785 C CA . THR A 1 101 ? 5.488 -10.428 5.827 1.00 86.88 101 THR A CA 1
ATOM 786 C C . THR A 1 101 ? 6.496 -9.350 5.404 1.00 86.88 101 THR A C 1
ATOM 788 O O . THR A 1 101 ? 6.162 -8.176 5.227 1.00 86.88 101 THR A O 1
ATOM 791 N N . THR A 1 102 ? 7.767 -9.730 5.275 1.00 76.12 102 THR A N 1
ATOM 792 C CA . THR A 1 102 ? 8.881 -8.796 5.013 1.00 76.12 102 THR A CA 1
ATOM 793 C C . THR A 1 102 ? 9.657 -9.133 3.744 1.00 76.12 102 THR A C 1
ATOM 795 O O . THR A 1 102 ? 10.739 -8.606 3.517 1.00 76.12 102 THR A O 1
ATOM 798 N N . ASP A 1 103 ? 9.124 -9.997 2.881 1.00 85.62 103 ASP A N 1
ATOM 799 C CA . ASP A 1 103 ? 9.840 -10.445 1.683 1.00 85.62 103 ASP A CA 1
ATOM 800 C C . ASP A 1 103 ? 9.732 -9.474 0.494 1.00 85.62 103 ASP A C 1
ATOM 802 O O . ASP A 1 103 ? 10.310 -9.719 -0.567 1.00 85.62 103 ASP A O 1
ATOM 806 N N . HIS A 1 104 ? 9.006 -8.365 0.671 1.00 86.38 104 HIS A N 1
ATOM 807 C CA . HIS A 1 104 ? 8.818 -7.291 -0.304 1.00 86.38 104 HIS A CA 1
ATOM 808 C C . HIS A 1 104 ? 8.231 -7.750 -1.649 1.00 86.38 104 HIS A C 1
ATOM 810 O O . HIS A 1 104 ? 8.449 -7.114 -2.686 1.00 86.38 104 HIS A O 1
ATOM 816 N N . ARG A 1 105 ? 7.465 -8.847 -1.663 1.00 91.88 105 ARG A N 1
ATOM 817 C CA . ARG A 1 105 ? 6.749 -9.303 -2.859 1.00 91.88 105 ARG A CA 1
ATOM 818 C C . ARG A 1 105 ? 5.337 -8.737 -2.893 1.00 91.88 105 ARG A C 1
ATOM 820 O O . ARG A 1 105 ? 4.604 -8.785 -1.915 1.00 91.88 105 ARG A O 1
ATOM 827 N N . CYS A 1 106 ? 4.927 -8.268 -4.073 1.00 91.12 106 CYS A N 1
ATOM 828 C CA . CYS A 1 106 ? 3.629 -7.616 -4.280 1.00 91.12 106 CYS A CA 1
ATOM 829 C C . CYS A 1 106 ? 2.442 -8.420 -3.716 1.00 91.12 106 CYS A C 1
ATOM 831 O O . CYS A 1 106 ? 1.633 -7.858 -2.987 1.00 91.12 106 CYS A O 1
ATOM 833 N N . LEU A 1 107 ? 2.356 -9.728 -3.989 1.00 91.56 107 LEU A N 1
ATOM 834 C CA . LEU A 1 107 ? 1.239 -10.553 -3.509 1.00 91.56 107 LEU A CA 1
ATOM 835 C C . LEU A 1 107 ? 1.188 -10.665 -1.981 1.00 91.56 107 LEU A C 1
ATOM 837 O O . LEU A 1 107 ? 0.099 -10.615 -1.417 1.00 91.56 107 LEU A O 1
ATOM 841 N N . HIS A 1 108 ? 2.336 -10.772 -1.313 1.00 92.38 108 HIS A N 1
ATOM 842 C CA . HIS A 1 108 ? 2.378 -10.845 0.145 1.00 92.38 108 HIS A CA 1
ATOM 843 C C . HIS A 1 108 ? 2.096 -9.479 0.782 1.00 92.38 108 HIS A C 1
ATOM 845 O O . HIS A 1 108 ? 1.285 -9.389 1.696 1.00 92.38 108 HIS A O 1
ATOM 851 N N . CYS A 1 109 ? 2.628 -8.391 0.214 1.00 91.81 109 CYS A N 1
ATOM 852 C CA . CYS A 1 109 ? 2.275 -7.030 0.630 1.00 91.81 109 CYS A CA 1
ATOM 853 C C . CYS A 1 109 ? 0.764 -6.739 0.493 1.00 91.81 109 CYS A C 1
ATOM 855 O O . CYS A 1 109 ? 0.188 -6.027 1.323 1.00 91.81 109 CYS A O 1
ATOM 857 N N . LEU A 1 110 ? 0.116 -7.276 -0.550 1.00 93.31 110 LEU A N 1
ATOM 858 C CA . LEU A 1 110 ? -1.336 -7.187 -0.733 1.00 93.31 110 LEU A CA 1
ATOM 859 C C . LEU A 1 110 ? -2.087 -7.984 0.340 1.00 93.31 110 LEU A C 1
ATOM 861 O O . LEU A 1 110 ? -3.024 -7.448 0.933 1.00 93.31 110 LEU A O 1
ATOM 865 N N . ASP A 1 111 ? -1.675 -9.225 0.612 1.00 95.06 111 ASP A N 1
ATOM 866 C CA . ASP A 1 111 ? -2.283 -10.051 1.661 1.00 95.06 111 ASP A CA 1
ATOM 867 C C . ASP A 1 111 ? -2.160 -9.396 3.044 1.00 95.06 111 ASP A C 1
ATOM 869 O O . ASP A 1 111 ? -3.157 -9.256 3.754 1.00 95.06 111 ASP A O 1
ATOM 873 N N . ASP A 1 112 ? -0.979 -8.875 3.381 1.00 95.12 112 ASP A N 1
ATOM 874 C CA . ASP A 1 112 ? -0.747 -8.137 4.624 1.00 95.12 112 ASP A CA 1
ATOM 875 C C . ASP A 1 112 ? -1.668 -6.921 4.750 1.00 95.12 112 ASP A C 1
ATOM 877 O O . ASP A 1 112 ? -2.277 -6.700 5.799 1.00 95.12 112 ASP A O 1
ATOM 881 N N . SER A 1 113 ? -1.817 -6.147 3.669 1.00 95.50 113 SER A N 1
ATOM 882 C CA . SER A 1 113 ? -2.708 -4.982 3.645 1.00 95.50 113 SER A CA 1
ATOM 883 C C . SER A 1 113 ? -4.167 -5.390 3.873 1.00 95.50 113 SER A C 1
ATOM 885 O O . SER A 1 113 ? -4.892 -4.719 4.608 1.00 95.50 113 SER A O 1
ATOM 887 N N . ILE A 1 114 ? -4.605 -6.506 3.280 1.00 95.69 114 ILE A N 1
ATOM 888 C CA . ILE A 1 114 ? -5.962 -7.044 3.446 1.00 95.69 114 ILE A CA 1
ATOM 889 C C . ILE A 1 114 ? -6.181 -7.550 4.875 1.00 95.69 114 ILE A C 1
ATOM 891 O O . ILE A 1 114 ? -7.222 -7.263 5.470 1.00 95.69 114 ILE A O 1
ATOM 895 N N . ARG A 1 115 ? -5.223 -8.289 5.443 1.00 96.62 115 ARG A N 1
ATOM 896 C CA . ARG A 1 115 ? -5.283 -8.787 6.826 1.00 96.62 115 ARG A CA 1
ATOM 897 C C . ARG A 1 115 ? -5.359 -7.633 7.821 1.00 96.62 115 ARG A C 1
ATOM 899 O O . ARG A 1 115 ? -6.203 -7.658 8.714 1.00 96.62 115 ARG A O 1
ATOM 906 N N . LEU A 1 116 ? -4.554 -6.594 7.618 1.00 96.56 116 LEU A N 1
ATOM 907 C CA . LEU A 1 116 ? -4.572 -5.391 8.445 1.00 96.56 116 LEU A CA 1
ATOM 908 C C . LEU A 1 116 ? -5.890 -4.610 8.310 1.00 96.56 116 LEU A C 1
ATOM 910 O O . LEU A 1 116 ? -6.473 -4.200 9.311 1.00 96.56 116 LEU A O 1
ATOM 914 N N . ALA A 1 117 ? -6.414 -4.451 7.091 1.00 96.62 117 ALA A N 1
ATOM 915 C CA . ALA A 1 117 ? -7.710 -3.807 6.876 1.00 96.62 117 ALA A CA 1
ATOM 916 C C . ALA A 1 117 ? -8.858 -4.578 7.550 1.00 96.62 117 ALA A C 1
ATOM 918 O O . ALA A 1 117 ? -9.744 -3.967 8.146 1.00 96.62 117 ALA A O 1
ATOM 919 N N . ARG A 1 118 ? -8.833 -5.918 7.492 1.00 96.75 118 ARG A N 1
ATOM 920 C CA . ARG A 1 118 ? -9.806 -6.776 8.187 1.00 96.75 118 ARG A CA 1
ATOM 921 C C . ARG A 1 118 ? -9.730 -6.610 9.701 1.00 96.75 118 ARG A C 1
ATOM 923 O O . ARG A 1 118 ? -10.779 -6.478 10.316 1.00 96.75 118 ARG A O 1
ATOM 930 N N . HIS A 1 119 ? -8.523 -6.560 10.270 1.00 96.44 119 HIS A N 1
ATOM 931 C CA . HIS A 1 119 ? -8.310 -6.315 11.702 1.00 96.44 119 HIS A CA 1
ATOM 932 C C . HIS A 1 119 ? -9.014 -5.036 12.168 1.00 96.44 119 HIS A C 1
ATOM 934 O O . HIS A 1 119 ? -9.842 -5.078 13.074 1.00 96.44 119 HIS A O 1
ATOM 940 N N . TYR A 1 120 ? -8.768 -3.908 11.494 1.00 96.38 120 TYR A N 1
ATOM 941 C CA . TYR A 1 120 ? -9.418 -2.647 11.862 1.00 96.38 120 TYR A CA 1
ATOM 942 C C . TYR A 1 120 ? -10.918 -2.634 11.5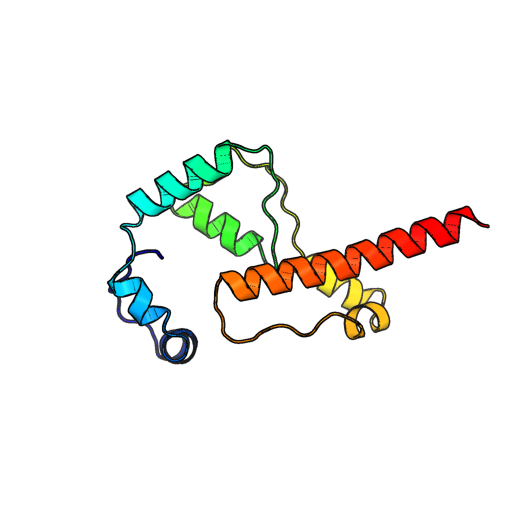95 1.00 96.38 120 TYR A C 1
ATOM 944 O O . TYR A 1 120 ? -11.662 -2.060 12.386 1.00 96.38 120 TYR A O 1
ATOM 952 N N . ARG A 1 121 ? -11.377 -3.282 10.519 1.00 96.06 121 ARG A N 1
ATOM 953 C CA . ARG A 1 121 ? -12.810 -3.410 10.247 1.00 96.06 121 ARG A CA 1
ATOM 954 C C . ARG A 1 121 ? -13.525 -4.140 11.384 1.00 96.06 121 ARG A C 1
ATOM 956 O O . ARG A 1 121 ? -14.527 -3.628 11.865 1.00 96.06 121 ARG A O 1
ATOM 963 N N . THR A 1 122 ? -12.995 -5.277 11.836 1.00 95.75 122 THR A N 1
ATOM 964 C CA . THR A 1 122 ? -13.586 -6.051 12.938 1.00 95.75 122 THR A CA 1
ATOM 965 C C . THR A 1 122 ? -13.665 -5.225 14.220 1.00 95.75 122 THR A C 1
ATOM 967 O O . THR A 1 122 ? -14.727 -5.147 14.823 1.00 95.75 122 THR A O 1
ATOM 970 N N . LEU A 1 123 ? -12.600 -4.498 14.574 1.00 93.75 123 LEU A N 1
ATOM 971 C CA . LEU A 1 123 ? -12.624 -3.611 15.744 1.00 93.75 123 LEU A CA 1
ATOM 972 C C . LEU A 1 123 ? -13.700 -2.512 15.647 1.00 93.75 123 LEU A C 1
ATOM 974 O O . LEU A 1 123 ? -14.333 -2.179 16.648 1.00 93.75 123 LEU A O 1
ATOM 978 N N . MET A 1 124 ? -13.918 -1.943 14.456 1.00 92.56 124 MET A N 1
ATOM 979 C CA . MET A 1 124 ? -14.979 -0.951 14.233 1.00 92.56 124 MET A CA 1
ATOM 980 C C . MET A 1 124 ? -16.381 -1.573 14.327 1.00 92.56 124 MET A C 1
ATOM 982 O O . MET A 1 124 ? -17.280 -0.973 14.915 1.00 92.56 124 MET A O 1
ATOM 986 N N . GLU A 1 125 ? -16.570 -2.769 13.764 1.00 92.50 125 GLU A N 1
ATOM 987 C CA . GLU A 1 125 ? -17.829 -3.525 13.821 1.00 92.50 125 GLU A CA 1
ATOM 988 C C . GLU A 1 125 ? -18.202 -3.882 15.274 1.00 92.50 125 GLU A C 1
ATOM 990 O O . GLU A 1 125 ? -19.351 -3.681 15.689 1.00 92.50 125 GLU A O 1
ATOM 995 N N . ASP A 1 126 ? -17.226 -4.323 16.070 1.00 90.25 126 ASP A N 1
ATOM 996 C CA . ASP A 1 126 ? -17.408 -4.676 17.481 1.00 90.25 126 ASP A CA 1
ATOM 997 C C . ASP A 1 126 ? -17.794 -3.452 18.326 1.00 90.25 126 ASP A C 1
ATOM 999 O O . ASP A 1 126 ? -18.748 -3.507 19.108 1.00 90.25 126 ASP A O 1
ATOM 1003 N N . ALA A 1 127 ? -17.124 -2.312 18.119 1.00 86.56 127 ALA A N 1
ATOM 1004 C CA . ALA A 1 127 ? -17.438 -1.063 18.814 1.00 86.56 127 ALA A CA 1
ATOM 1005 C C . ALA A 1 127 ? -18.866 -0.568 18.513 1.00 86.56 127 ALA A C 1
ATOM 1007 O O . ALA A 1 127 ? -19.588 -0.139 19.417 1.00 86.56 127 ALA A O 1
ATOM 1008 N N . CYS A 1 128 ? -19.308 -0.664 17.254 1.00 81.06 128 CYS A N 1
ATOM 1009 C CA . CYS A 1 128 ? -20.679 -0.324 16.873 1.00 81.06 128 CYS A CA 1
ATOM 1010 C C . CYS A 1 128 ? -21.720 -1.268 17.485 1.00 81.06 128 CYS A C 1
ATOM 1012 O O . CYS A 1 128 ? -22.837 -0.832 17.762 1.00 81.06 128 CYS A O 1
ATOM 1014 N N . THR A 1 129 ? -21.386 -2.546 17.665 1.00 82.94 129 THR A N 1
ATOM 1015 C CA . THR A 1 129 ? -22.300 -3.536 18.250 1.00 82.94 129 THR A CA 1
ATOM 1016 C C . THR A 1 129 ? -22.440 -3.331 19.756 1.00 82.94 129 THR A C 1
ATOM 1018 O O . THR A 1 129 ? -23.559 -3.352 20.262 1.00 82.94 129 THR A O 1
ATOM 1021 N N . ALA A 1 130 ? -21.338 -3.051 20.458 1.00 75.12 130 ALA A N 1
ATOM 1022 C CA . ALA A 1 130 ? -21.358 -2.722 21.883 1.00 75.12 130 ALA A CA 1
ATOM 1023 C C . ALA A 1 130 ? -22.238 -1.493 22.168 1.00 75.12 130 ALA A C 1
ATOM 1025 O O . ALA A 1 130 ? -23.134 -1.563 22.999 1.00 75.12 130 ALA A O 1
ATOM 1026 N N . SER A 1 131 ? -22.083 -0.421 21.383 1.00 67.94 131 SER A N 1
ATOM 1027 C CA . SER A 1 131 ? -22.868 0.815 21.528 1.00 67.94 131 SER A CA 1
ATOM 1028 C C . SER A 1 131 ? -24.374 0.670 21.245 1.00 67.94 131 SER A C 1
ATOM 1030 O O . SER A 1 131 ? -25.115 1.618 21.491 1.00 67.94 131 SER A O 1
ATOM 1032 N N . ARG A 1 132 ? -24.839 -0.445 20.663 1.00 66.56 132 ARG A N 1
ATOM 1033 C CA . ARG A 1 132 ? -26.265 -0.684 20.353 1.00 66.56 132 ARG A CA 1
ATOM 1034 C C . ARG A 1 132 ? -27.008 -1.459 21.442 1.00 66.56 132 ARG A C 1
ATOM 1036 O O . ARG A 1 132 ? -28.230 -1.548 21.359 1.00 66.56 132 ARG A O 1
ATOM 1043 N N . ASN A 1 133 ? -26.285 -2.054 22.389 1.00 59.19 133 ASN A N 1
ATOM 1044 C CA . ASN A 1 133 ? -26.854 -2.833 23.490 1.00 59.19 133 ASN A CA 1
ATOM 1045 C C . ASN A 1 133 ? -26.942 -2.038 24.807 1.00 59.19 133 ASN A C 1
ATOM 1047 O O . ASN A 1 133 ? -27.383 -2.602 25.809 1.00 59.19 133 ASN A O 1
ATOM 1051 N N . ASP A 1 134 ? -26.559 -0.759 24.770 1.00 47.41 134 ASP A N 1
ATOM 1052 C CA . ASP A 1 134 ? -26.694 0.235 25.841 1.00 47.41 134 ASP A CA 1
ATOM 1053 C C . ASP A 1 134 ? -27.876 1.177 25.545 1.00 47.41 134 ASP A C 1
ATOM 1055 O O . ASP A 1 134 ? -28.575 1.576 26.506 1.00 47.41 134 ASP A O 1
#

Mean predicted aligned error: 4.54 Å